Protein AF-A0A956DQZ2-F1 (afdb_monomer)

Foldseek 3Di:
DDDCQQFDWDDWDWAADVPAPAIAIDTFGFGQFDDDPVVNDSPDGQAGLDDDDDDPPDDPVPKDKAFDPCQLCVVFDRRDADPPDHHHDNLDPPHPRVVSNCQQCQADSRRNDGDPVRHDGIDMD

Secondary structure (DSSP, 8-state):
---GGG--EEEEEEE--TT-SS-EEEEEE-EEEES-TTTS---EEEE--------TT--TTT--EEE-HHHHHTTS-SSPPPSSS-SEE-S-TT-TTHHHHHHHHTB-TTT--B-GGG--SEEE-

Mean predicted aligned error: 6.29 Å

Structure (mmCIF, N/CA/C/O backbone):
data_AF-A0A956DQZ2-F1
#
_entry.id   AF-A0A956DQZ2-F1
#
loop_
_atom_site.group_PDB
_atom_site.id
_atom_site.type_symbol
_atom_site.label_atom_id
_atom_site.label_alt_id
_atom_site.label_comp_id
_atom_site.label_asym_id
_atom_site.label_entity_id
_atom_site.label_seq_id
_atom_site.pdbx_PDB_ins_code
_atom_site.Cartn_x
_atom_site.Cartn_y
_atom_site.Cartn_z
_atom_site.occupancy
_atom_site.B_iso_or_equiv
_atom_site.auth_seq_id
_atom_site.auth_comp_id
_atom_site.auth_asym_id
_atom_site.auth_atom_id
_atom_site.pdbx_PDB_model_num
ATOM 1 N N . PHE A 1 1 ? 19.074 1.658 -2.362 1.00 44.69 1 PHE A N 1
ATOM 2 C CA . PHE A 1 1 ? 19.202 2.808 -1.438 1.00 44.69 1 PHE A CA 1
ATOM 3 C C . PHE A 1 1 ? 17.875 3.549 -1.453 1.00 44.69 1 PHE A C 1
ATOM 5 O O . PHE A 1 1 ? 17.399 3.837 -2.541 1.00 44.69 1 PHE A O 1
ATOM 12 N N . TRP A 1 2 ? 17.248 3.774 -0.294 1.00 54.31 2 TRP A N 1
ATOM 13 C CA . TRP A 1 2 ? 15.988 4.520 -0.192 1.00 54.31 2 TRP A CA 1
ATOM 14 C C . TRP A 1 2 ? 16.306 5.973 0.164 1.00 54.31 2 TRP A C 1
ATOM 16 O O . TRP A 1 2 ? 16.981 6.207 1.168 1.00 54.31 2 TRP A O 1
ATOM 26 N N . ASN A 1 3 ? 15.847 6.932 -0.644 1.00 57.12 3 ASN A N 1
ATOM 27 C CA . ASN A 1 3 ? 15.891 8.343 -0.289 1.00 57.12 3 ASN A CA 1
ATOM 28 C C . ASN A 1 3 ? 14.472 8.871 -0.044 1.00 57.12 3 ASN A C 1
ATOM 30 O O . ASN A 1 3 ? 13.516 8.571 -0.743 1.00 57.12 3 ASN A O 1
ATOM 34 N N . TRP A 1 4 ? 14.370 9.689 0.986 1.00 48.78 4 TRP A N 1
ATOM 35 C CA . TRP A 1 4 ? 13.210 10.457 1.421 1.00 48.78 4 TRP A CA 1
ATOM 36 C C . TRP A 1 4 ? 12.712 11.468 0.366 1.00 48.78 4 TRP A C 1
ATOM 38 O O . TRP A 1 4 ? 11.571 11.904 0.446 1.00 48.78 4 TRP A O 1
ATOM 48 N N . GLN A 1 5 ? 13.524 11.780 -0.658 1.00 47.09 5 GLN A N 1
ATOM 49 C CA . GLN A 1 5 ? 13.083 12.466 -1.890 1.00 47.09 5 GLN A CA 1
ATOM 50 C C . GLN A 1 5 ? 12.066 11.637 -2.688 1.00 47.09 5 GLN A C 1
ATOM 52 O O . GLN A 1 5 ? 11.271 12.198 -3.428 1.00 47.09 5 GLN A O 1
ATOM 57 N N . GLY A 1 6 ? 12.071 10.311 -2.527 1.00 54.47 6 GLY A N 1
ATOM 58 C CA . GLY A 1 6 ? 11.123 9.414 -3.174 1.00 54.47 6 GLY A CA 1
ATOM 59 C C . GLY A 1 6 ? 9.734 9.399 -2.538 1.00 54.47 6 GLY A C 1
ATOM 60 O O . GLY A 1 6 ? 8.828 8.943 -3.215 1.00 54.47 6 GLY A O 1
ATOM 61 N N . GLY A 1 7 ? 9.559 9.898 -1.301 1.00 56.56 7 GLY A N 1
ATOM 62 C CA . GLY A 1 7 ? 8.269 9.997 -0.601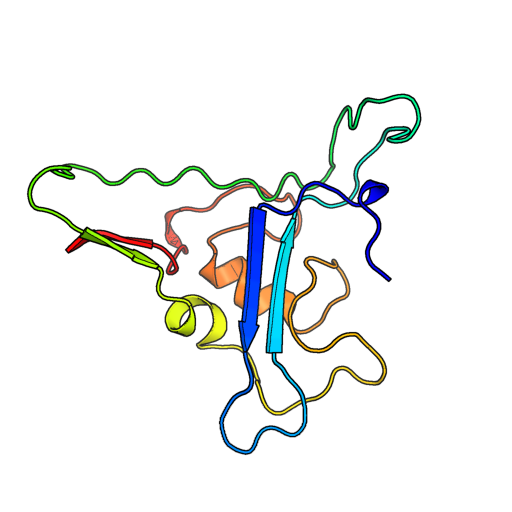 1.00 56.56 7 GLY A CA 1
ATOM 63 C C . GLY A 1 7 ? 8.312 9.691 0.901 1.00 56.56 7 GLY A C 1
ATOM 64 O O . GLY A 1 7 ? 9.353 9.335 1.457 1.00 56.56 7 GLY A O 1
ATOM 65 N N . TYR A 1 8 ? 7.169 9.841 1.581 1.00 65.19 8 TYR A N 1
ATOM 66 C CA . TYR A 1 8 ? 7.012 9.510 3.004 1.00 65.19 8 TYR A CA 1
ATOM 67 C C . TYR A 1 8 ? 6.743 8.014 3.185 1.00 65.19 8 TYR A C 1
ATOM 69 O O . TYR A 1 8 ? 5.903 7.466 2.480 1.00 65.19 8 TYR A O 1
ATOM 77 N N . LYS A 1 9 ? 7.418 7.352 4.139 1.00 71.25 9 LYS A N 1
ATOM 78 C CA . LYS A 1 9 ? 7.069 5.977 4.542 1.00 71.25 9 LYS A CA 1
ATOM 79 C C . LYS A 1 9 ? 5.932 5.990 5.548 1.00 71.25 9 LYS A C 1
ATOM 81 O O . LYS A 1 9 ? 6.024 6.678 6.562 1.00 71.25 9 LYS A O 1
ATOM 86 N N . PHE A 1 10 ? 4.932 5.154 5.303 1.00 81.25 10 PHE A N 1
ATOM 87 C CA . PHE A 1 10 ? 3.777 4.979 6.186 1.00 81.25 10 PHE A CA 1
ATOM 88 C C . PHE A 1 10 ? 3.767 3.608 6.859 1.00 81.25 10 PHE A C 1
ATOM 90 O O . PHE A 1 10 ? 3.323 3.485 7.995 1.00 81.25 10 PHE A O 1
ATOM 97 N N . LEU A 1 11 ? 4.307 2.588 6.185 1.00 86.31 11 LEU A N 1
ATOM 98 C CA . LEU A 1 11 ? 4.417 1.231 6.710 1.00 86.31 11 LEU A CA 1
ATOM 99 C C . LEU A 1 11 ? 5.806 0.674 6.412 1.00 86.31 11 LEU A C 1
ATOM 101 O O . LEU A 1 11 ? 6.311 0.780 5.292 1.00 86.31 11 LEU A O 1
ATOM 105 N N . ARG A 1 12 ? 6.403 0.051 7.425 1.00 90.56 12 ARG A N 1
ATOM 106 C CA . ARG A 1 12 ? 7.590 -0.785 7.280 1.00 90.56 12 ARG A CA 1
ATOM 107 C C . ARG A 1 12 ? 7.377 -2.077 8.054 1.00 90.56 12 ARG A C 1
ATOM 109 O O . ARG A 1 12 ? 7.228 -2.041 9.272 1.00 90.56 12 ARG A O 1
ATOM 116 N N . ALA A 1 13 ? 7.412 -3.189 7.339 1.00 90.25 13 ALA A N 1
ATOM 117 C CA . ALA A 1 13 ? 7.254 -4.527 7.876 1.00 90.25 13 ALA A CA 1
ATOM 118 C C . ALA A 1 13 ? 8.239 -5.459 7.160 1.00 90.25 13 ALA A C 1
ATOM 120 O O . ALA A 1 13 ? 8.057 -5.776 5.989 1.00 90.25 13 ALA A O 1
ATOM 121 N N . ASP A 1 14 ? 9.289 -5.877 7.862 1.00 90.50 14 ASP A N 1
ATOM 122 C CA . ASP A 1 14 ? 10.351 -6.714 7.301 1.00 90.50 14 ASP A CA 1
ATOM 123 C C . ASP A 1 14 ? 10.306 -8.074 7.995 1.00 90.50 14 ASP A C 1
ATOM 125 O O . ASP A 1 14 ? 10.490 -8.154 9.212 1.00 90.50 14 ASP A O 1
ATOM 129 N N . PHE A 1 15 ? 10.058 -9.139 7.232 1.00 88.50 15 PHE A N 1
ATOM 130 C CA . PHE A 1 15 ? 9.919 -10.488 7.774 1.00 88.50 15 PHE A CA 1
ATOM 131 C C . PHE A 1 15 ? 10.764 -11.490 7.001 1.00 88.50 15 PHE A C 1
ATOM 133 O O . PHE A 1 15 ? 11.045 -11.329 5.819 1.00 88.50 15 PHE A O 1
ATOM 140 N N . MET A 1 16 ? 11.160 -12.563 7.676 1.00 89.38 16 MET A N 1
ATOM 141 C CA . MET A 1 16 ? 11.808 -13.705 7.046 1.00 89.38 16 MET A CA 1
ATOM 142 C C . MET A 1 16 ? 10.933 -14.927 7.278 1.00 89.38 16 MET A C 1
ATOM 144 O O . MET A 1 16 ? 10.751 -15.360 8.417 1.00 89.38 16 MET A O 1
ATOM 148 N N . ALA A 1 17 ? 10.368 -15.462 6.197 1.00 85.38 17 ALA A N 1
ATOM 149 C CA . ALA A 1 17 ? 9.634 -16.714 6.270 1.00 85.38 17 ALA A CA 1
ATOM 150 C C . ALA A 1 17 ? 10.589 -17.852 6.661 1.00 85.38 17 ALA A C 1
ATOM 152 O O . ALA A 1 17 ? 11.769 -17.861 6.297 1.00 85.38 17 ALA A O 1
ATOM 153 N N . SER A 1 18 ? 10.084 -18.822 7.424 1.00 86.94 18 SER A N 1
ATOM 154 C CA . SER A 1 18 ? 10.889 -19.972 7.836 1.00 86.94 18 SER A CA 1
ATOM 155 C C . SER A 1 18 ? 11.378 -20.739 6.605 1.00 86.94 18 SER A C 1
ATOM 157 O O . SER A 1 18 ? 10.577 -21.138 5.764 1.00 86.94 18 SER A O 1
ATOM 159 N N . GLY A 1 19 ? 12.695 -20.922 6.490 1.00 85.06 19 GLY A N 1
ATOM 160 C CA . GLY A 1 19 ? 13.318 -21.595 5.346 1.00 85.06 19 GLY A CA 1
ATOM 161 C C . GLY A 1 19 ? 13.508 -20.727 4.095 1.00 85.06 19 GLY A C 1
ATOM 162 O O . GLY A 1 19 ? 14.066 -21.224 3.119 1.00 85.06 19 GLY A O 1
ATOM 163 N N . ALA A 1 20 ? 13.104 -19.452 4.109 1.00 84.75 20 ALA A N 1
ATOM 164 C CA . ALA A 1 20 ? 13.381 -18.535 3.007 1.00 84.75 20 ALA A CA 1
ATOM 165 C C . ALA A 1 20 ? 14.865 -18.141 2.961 1.00 84.75 20 ALA A C 1
ATOM 167 O O . ALA A 1 20 ? 15.523 -17.982 3.991 1.00 84.75 20 ALA A O 1
ATOM 168 N N . MET A 1 21 ? 15.391 -17.956 1.748 1.00 83.38 21 MET A N 1
ATOM 169 C CA . MET A 1 21 ? 16.783 -17.539 1.538 1.00 83.38 21 MET A CA 1
ATOM 170 C C . MET A 1 21 ? 16.990 -16.031 1.722 1.00 83.38 21 MET A C 1
ATOM 172 O O . MET A 1 21 ? 18.110 -15.596 1.976 1.00 83.38 21 MET A O 1
ATOM 176 N N . MET A 1 22 ? 15.919 -15.244 1.596 1.00 86.19 22 MET A N 1
ATOM 177 C CA . MET A 1 22 ? 15.919 -13.783 1.661 1.00 86.19 22 MET A CA 1
ATOM 178 C C . MET A 1 22 ? 14.726 -13.294 2.498 1.00 86.19 22 MET A C 1
ATOM 180 O O . MET A 1 22 ? 13.730 -14.012 2.610 1.00 86.19 22 MET A O 1
ATOM 184 N N . PRO A 1 23 ? 14.808 -12.100 3.116 1.00 89.00 23 PRO A N 1
ATOM 185 C CA . PRO A 1 23 ? 13.654 -11.490 3.768 1.00 89.00 23 PRO A CA 1
ATOM 186 C C . PRO A 1 23 ? 12.645 -11.000 2.726 1.00 89.00 23 PRO A C 1
ATOM 188 O O . PRO A 1 23 ? 13.035 -10.605 1.632 1.00 89.00 23 PRO A O 1
ATOM 191 N N . PHE A 1 24 ? 11.372 -10.938 3.096 1.00 91.31 24 PHE A N 1
ATOM 192 C CA . PHE A 1 24 ? 10.357 -10.193 2.367 1.00 91.31 24 PHE A CA 1
ATOM 193 C C . PHE A 1 24 ? 10.173 -8.833 3.042 1.00 91.31 24 PHE A C 1
ATOM 195 O O . PHE A 1 24 ? 9.709 -8.747 4.185 1.00 91.31 24 PHE A O 1
ATOM 202 N N . ASN A 1 25 ? 10.567 -7.765 2.352 1.00 91.00 25 ASN A N 1
ATOM 203 C CA . ASN A 1 25 ? 10.354 -6.410 2.841 1.00 91.00 25 ASN A CA 1
ATOM 204 C C . ASN A 1 25 ? 8.995 -5.896 2.359 1.00 91.00 25 ASN A C 1
ATOM 206 O O . ASN A 1 25 ? 8.622 -6.089 1.207 1.00 91.00 25 ASN A O 1
ATOM 210 N N . LEU A 1 26 ? 8.269 -5.209 3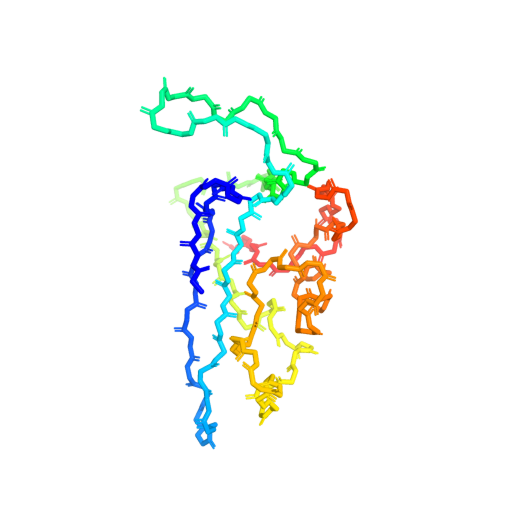.232 1.00 91.75 26 LEU A N 1
ATOM 211 C CA . LEU A 1 26 ? 7.089 -4.428 2.879 1.00 91.75 26 LEU A CA 1
ATOM 212 C C . LEU A 1 26 ? 7.323 -2.986 3.301 1.00 91.75 26 LEU A C 1
ATOM 214 O O . LEU A 1 26 ? 7.226 -2.643 4.483 1.00 91.75 26 LEU A O 1
ATOM 218 N N . HIS A 1 27 ? 7.695 -2.143 2.345 1.00 91.56 27 HIS A N 1
ATOM 219 C CA . HIS A 1 27 ? 7.918 -0.718 2.568 1.00 91.56 27 HIS A CA 1
ATOM 220 C C . HIS A 1 27 ? 6.894 0.048 1.740 1.00 91.56 27 HIS A C 1
ATOM 222 O O . HIS A 1 27 ? 7.056 0.196 0.529 1.00 91.56 27 HIS A O 1
ATOM 228 N N . LEU A 1 28 ? 5.854 0.552 2.406 1.00 90.56 28 LEU A N 1
ATOM 229 C CA . LEU A 1 28 ? 4.865 1.429 1.789 1.00 90.56 28 LEU A CA 1
ATOM 230 C C . LEU A 1 28 ? 5.284 2.885 1.965 1.00 90.56 28 LEU A C 1
ATOM 232 O O . LEU A 1 28 ? 5.477 3.352 3.094 1.00 90.56 28 LEU A O 1
ATOM 236 N N . GLY A 1 29 ? 5.349 3.618 0.863 1.00 88.44 29 GLY A N 1
ATOM 237 C CA . GLY A 1 29 ? 5.468 5.065 0.898 1.00 88.44 29 GLY A CA 1
ATOM 238 C C . GLY A 1 29 ? 4.988 5.726 -0.379 1.00 88.44 29 GLY A C 1
ATOM 239 O O . GLY A 1 29 ? 4.759 5.050 -1.382 1.00 88.44 29 GLY A O 1
ATOM 240 N N . SER A 1 30 ? 4.834 7.050 -0.338 1.00 88.38 30 SER A N 1
ATOM 241 C CA . SER A 1 30 ? 4.556 7.834 -1.545 1.00 88.38 30 SER A CA 1
ATOM 242 C C . SER A 1 30 ? 5.667 7.637 -2.582 1.00 88.38 30 SER A C 1
ATOM 244 O O . SER A 1 30 ? 6.799 7.336 -2.208 1.00 88.38 30 SER A O 1
ATOM 246 N N . THR A 1 31 ? 5.348 7.796 -3.867 1.00 86.50 31 THR A N 1
ATOM 247 C CA . THR A 1 31 ? 6.319 7.739 -4.974 1.00 86.50 31 THR A CA 1
ATOM 248 C C . THR A 1 31 ? 6.064 8.835 -6.007 1.00 86.50 31 THR A C 1
ATOM 250 O O . THR A 1 31 ? 4.974 9.407 -6.059 1.00 86.50 31 THR A O 1
ATOM 253 N N . GLY A 1 32 ? 7.082 9.151 -6.817 1.00 84.94 32 GLY A N 1
ATOM 254 C CA . GLY A 1 32 ? 7.008 10.236 -7.807 1.00 84.94 32 GLY A CA 1
ATOM 255 C C . GLY A 1 32 ? 6.863 11.612 -7.155 1.00 84.94 32 GLY A C 1
ATOM 256 O O . GLY A 1 32 ? 6.042 12.415 -7.579 1.00 84.94 32 GLY A O 1
ATOM 257 N N . CYS A 1 33 ? 7.583 11.846 -6.059 1.00 81.94 33 CYS A N 1
ATOM 258 C CA . CYS A 1 33 ? 7.508 13.096 -5.313 1.00 81.94 33 CYS A CA 1
ATOM 259 C C . CYS A 1 33 ? 8.414 14.180 -5.905 1.00 81.94 33 CYS A C 1
ATOM 261 O O . CYS A 1 33 ? 9.553 13.901 -6.278 1.00 81.94 33 CYS A O 1
ATOM 263 N N . ASP A 1 34 ? 7.903 15.411 -5.943 1.00 78.12 34 ASP A N 1
ATOM 264 C CA . ASP A 1 34 ? 8.653 16.623 -6.277 1.00 78.12 34 ASP A CA 1
ATOM 265 C C . ASP A 1 34 ? 8.938 17.446 -5.010 1.00 78.12 34 ASP A C 1
ATOM 267 O O . ASP A 1 34 ? 8.140 17.466 -4.061 1.00 78.12 34 ASP A O 1
ATOM 271 N N . GLY A 1 35 ? 10.097 18.105 -4.992 1.00 69.75 35 GLY A N 1
ATOM 272 C CA . GLY A 1 35 ? 10.585 18.892 -3.862 1.00 69.75 35 GLY A CA 1
ATOM 273 C C . GLY A 1 35 ? 12.057 18.670 -3.506 1.00 69.75 35 GLY A C 1
ATOM 274 O O . GLY A 1 35 ? 12.608 17.595 -3.742 1.00 69.75 35 GLY A O 1
ATOM 275 N N . ASP A 1 36 ? 12.689 19.683 -2.895 1.00 62.44 36 ASP A N 1
ATOM 276 C CA . ASP A 1 36 ? 14.021 19.577 -2.284 1.00 62.44 36 ASP A CA 1
ATOM 277 C C . ASP A 1 36 ? 13.869 19.383 -0.772 1.00 62.44 36 ASP A C 1
ATOM 279 O O . ASP A 1 36 ? 13.552 20.314 -0.021 1.00 62.44 36 ASP A O 1
ATOM 283 N N . PRO A 1 37 ? 14.130 18.172 -0.277 1.00 57.03 37 PRO A N 1
ATOM 284 C CA . PRO A 1 37 ? 13.871 17.887 1.112 1.00 57.03 37 PRO A CA 1
ATOM 285 C C . PRO A 1 37 ? 14.938 18.510 2.043 1.00 57.03 37 PRO A C 1
ATOM 287 O O . PRO A 1 37 ? 14.695 18.672 3.239 1.00 57.03 37 PRO A O 1
ATOM 290 N N . SER A 1 38 ? 16.099 18.923 1.511 1.00 59.12 38 SER A N 1
ATOM 291 C CA . SER A 1 38 ? 17.151 19.639 2.251 1.00 59.12 38 SER A CA 1
ATOM 292 C C . SER A 1 38 ? 16.800 21.104 2.520 1.00 59.12 38 SER A C 1
ATOM 294 O O . SER A 1 38 ? 17.230 21.665 3.529 1.00 59.12 38 SER A O 1
ATOM 296 N N . THR A 1 39 ? 15.959 21.697 1.669 1.00 64.81 39 THR A N 1
ATOM 297 C CA . THR A 1 39 ? 15.383 23.034 1.874 1.00 64.81 39 THR A CA 1
ATOM 298 C C . THR A 1 39 ? 13.975 22.993 2.472 1.00 64.81 39 THR A C 1
ATOM 300 O O . THR A 1 39 ? 13.410 24.038 2.789 1.00 64.81 39 THR A O 1
ATOM 303 N N . GLY A 1 40 ? 13.426 21.790 2.660 1.00 55.38 40 GLY A N 1
ATOM 304 C CA . GLY A 1 40 ? 12.047 21.557 3.062 1.00 55.38 40 GLY A CA 1
ATOM 305 C C . GLY A 1 40 ? 11.080 21.611 1.877 1.00 55.38 40 GLY A C 1
ATOM 306 O O . GLY A 1 40 ? 11.235 22.410 0.958 1.00 55.38 40 GLY A O 1
ATOM 307 N N . GLY A 1 41 ? 10.046 20.770 1.951 1.00 62.28 41 GLY A N 1
ATOM 308 C CA . GLY A 1 41 ? 8.925 20.763 1.016 1.00 62.28 41 GLY A CA 1
ATOM 309 C C . GLY A 1 41 ? 8.986 19.616 0.019 1.00 62.28 41 GLY A C 1
ATOM 310 O O . GLY A 1 41 ? 9.380 19.821 -1.119 1.00 62.28 41 GLY A O 1
ATOM 311 N N . VAL A 1 42 ? 8.518 18.433 0.426 1.00 62.75 42 VAL A N 1
ATOM 312 C CA . VAL A 1 42 ? 7.810 17.574 -0.533 1.00 62.75 42 VAL A CA 1
ATOM 313 C C . VAL A 1 42 ? 6.481 18.277 -0.782 1.00 62.75 42 VAL A C 1
ATOM 315 O O . VAL A 1 42 ? 5.681 18.416 0.144 1.00 62.75 42 VAL A O 1
ATOM 318 N N . THR A 1 43 ? 6.286 18.815 -1.980 1.00 67.31 43 THR A N 1
ATOM 319 C CA . THR A 1 43 ? 5.108 19.635 -2.301 1.00 67.31 43 THR A CA 1
ATOM 320 C C . THR A 1 43 ? 3.965 18.777 -2.826 1.00 67.31 43 THR A C 1
ATOM 322 O O . THR A 1 43 ? 2.813 19.012 -2.465 1.00 67.31 43 THR A O 1
ATOM 325 N N . THR A 1 44 ? 4.282 17.757 -3.623 1.00 79.88 44 THR A N 1
ATOM 326 C CA . THR A 1 44 ? 3.322 16.839 -4.248 1.00 79.88 44 THR A CA 1
ATOM 327 C C . THR A 1 44 ? 3.991 15.515 -4.607 1.00 79.88 44 THR A C 1
ATOM 329 O O . THR A 1 44 ? 5.177 15.496 -4.926 1.00 79.88 44 THR A O 1
ATOM 332 N N . CYS A 1 45 ? 3.226 14.424 -4.610 1.00 85.44 45 CYS A N 1
ATOM 333 C CA . CYS A 1 45 ? 3.661 13.122 -5.114 1.00 85.44 45 CYS A CA 1
ATOM 334 C C . CYS A 1 45 ? 2.654 12.595 -6.129 1.00 85.44 45 CYS A C 1
ATOM 336 O O . CYS A 1 45 ? 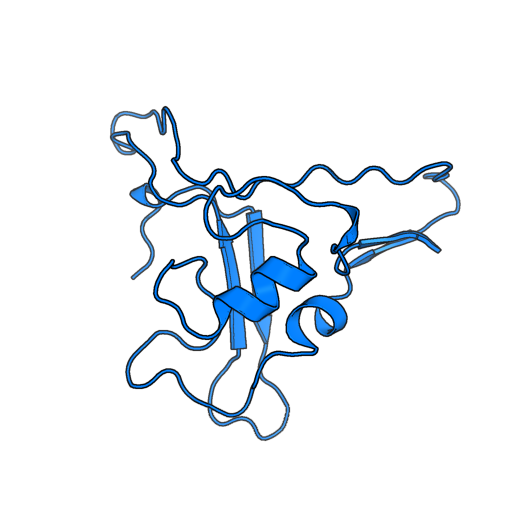1.453 12.654 -5.860 1.00 85.44 45 CYS A O 1
ATOM 338 N N . ASP A 1 46 ? 3.138 12.038 -7.241 1.00 89.25 46 ASP A N 1
ATOM 339 C CA . ASP A 1 46 ? 2.294 11.416 -8.270 1.00 89.25 46 ASP A CA 1
ATOM 340 C C . ASP A 1 46 ? 1.439 10.284 -7.697 1.00 89.25 46 ASP A C 1
ATOM 342 O O . ASP A 1 46 ? 0.293 10.097 -8.097 1.00 89.25 46 ASP A O 1
ATOM 346 N N . ARG A 1 47 ? 2.007 9.526 -6.752 1.00 91.19 47 ARG A N 1
ATOM 347 C CA . ARG A 1 47 ? 1.334 8.430 -6.050 1.00 91.19 47 ARG A CA 1
ATOM 348 C C . ARG A 1 47 ? 1.461 8.665 -4.555 1.00 91.19 47 ARG A C 1
ATOM 350 O O . ARG A 1 47 ? 2.496 8.334 -3.966 1.00 91.19 47 ARG A O 1
ATOM 357 N N . PRO A 1 48 ? 0.435 9.249 -3.918 1.00 89.62 48 PRO A N 1
ATOM 358 C CA . PRO A 1 48 ? 0.464 9.509 -2.489 1.00 89.62 48 PRO A CA 1
ATOM 359 C C . PRO A 1 48 ? 0.609 8.226 -1.672 1.00 89.62 48 PRO A C 1
ATOM 361 O O . PRO A 1 48 ? 1.347 8.235 -0.692 1.00 89.62 48 PRO A O 1
ATOM 364 N N . ASN A 1 49 ? -0.045 7.128 -2.077 1.00 91.12 49 ASN A N 1
ATOM 365 C CA . ASN A 1 49 ? -0.055 5.848 -1.353 1.00 91.12 49 ASN A CA 1
ATOM 366 C C . ASN A 1 49 ? -0.480 6.002 0.121 1.00 91.12 49 ASN A C 1
ATOM 368 O O . ASN A 1 49 ? 0.008 5.299 1.006 1.00 91.12 49 ASN A O 1
ATOM 372 N N . VAL A 1 50 ? -1.373 6.960 0.386 1.00 84.00 50 VAL A N 1
ATOM 373 C CA . VAL A 1 50 ? -1.907 7.247 1.720 1.00 84.00 50 VAL A CA 1
ATOM 374 C C . VAL A 1 50 ? -3.272 6.593 1.838 1.00 84.00 50 VAL A C 1
ATOM 376 O O . VAL A 1 50 ? -4.136 6.830 0.997 1.00 84.00 50 VAL A O 1
ATOM 379 N N . THR A 1 51 ? -3.470 5.810 2.900 1.00 75.69 51 THR A N 1
ATOM 380 C CA . THR A 1 51 ? -4.754 5.177 3.206 1.00 75.69 51 THR A CA 1
ATOM 381 C C . THR A 1 51 ? -5.532 5.916 4.288 1.00 75.69 51 THR A C 1
ATOM 383 O O . THR A 1 51 ? -4.955 6.405 5.257 1.00 75.69 51 THR A O 1
ATOM 386 N N . THR A 1 52 ? -6.851 5.995 4.119 1.00 77.62 52 THR A N 1
ATOM 387 C CA . THR A 1 52 ? -7.802 6.306 5.188 1.00 77.62 52 THR A CA 1
ATOM 388 C C . THR A 1 52 ? -8.630 5.056 5.417 1.00 77.62 52 THR A C 1
ATOM 390 O O . THR A 1 52 ? -9.311 4.596 4.503 1.00 77.62 52 THR A O 1
ATOM 393 N N . ILE A 1 53 ? -8.567 4.515 6.630 1.00 75.38 53 ILE A N 1
ATOM 394 C CA . ILE A 1 53 ? -9.401 3.387 7.040 1.00 75.38 53 ILE A CA 1
ATOM 395 C C . ILE A 1 53 ? -10.565 3.932 7.849 1.00 75.38 53 ILE A C 1
ATOM 397 O O . ILE A 1 53 ? -10.375 4.710 8.786 1.00 75.38 53 ILE A O 1
ATOM 401 N N . THR A 1 54 ? -11.767 3.506 7.487 1.00 77.38 54 THR A N 1
ATOM 402 C CA . THR A 1 54 ? -12.983 3.773 8.247 1.00 77.38 54 THR A CA 1
ATOM 403 C C . THR A 1 54 ? -13.456 2.454 8.835 1.00 77.38 54 THR A C 1
ATOM 405 O O . THR A 1 54 ? -13.729 1.512 8.098 1.00 77.38 54 THR A O 1
ATOM 408 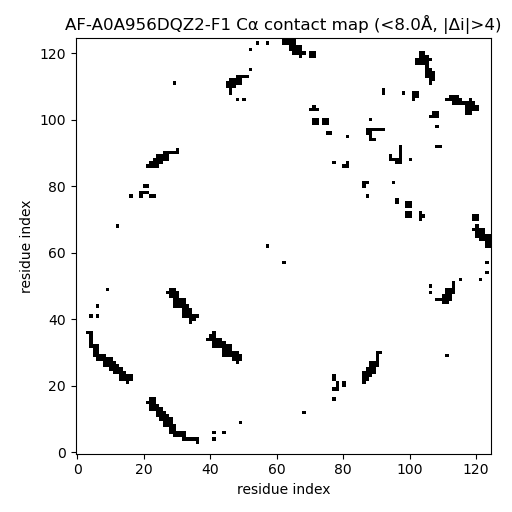N N . LEU A 1 55 ? -13.501 2.382 10.164 1.00 79.31 55 LEU A N 1
ATOM 409 C CA . LEU A 1 55 ? -14.051 1.246 10.895 1.00 79.31 55 LEU A CA 1
ATOM 410 C C . LEU A 1 55 ? -15.448 1.646 11.372 1.00 79.31 55 LEU A C 1
ATOM 412 O O . LEU A 1 55 ? -15.591 2.380 12.352 1.00 79.31 55 LEU A O 1
ATOM 416 N N . ASP A 1 56 ? -16.472 1.231 10.630 1.00 78.75 56 ASP A N 1
ATOM 417 C CA . ASP A 1 56 ? -17.856 1.544 10.976 1.00 78.75 56 ASP A CA 1
ATOM 418 C C . ASP A 1 56 ? -18.250 0.836 12.277 1.00 78.75 56 ASP A C 1
ATOM 420 O O . ASP A 1 56 ? -18.019 -0.357 12.446 1.00 78.75 56 ASP A O 1
ATOM 424 N N . SER A 1 57 ? -18.904 1.563 13.185 1.00 85.62 57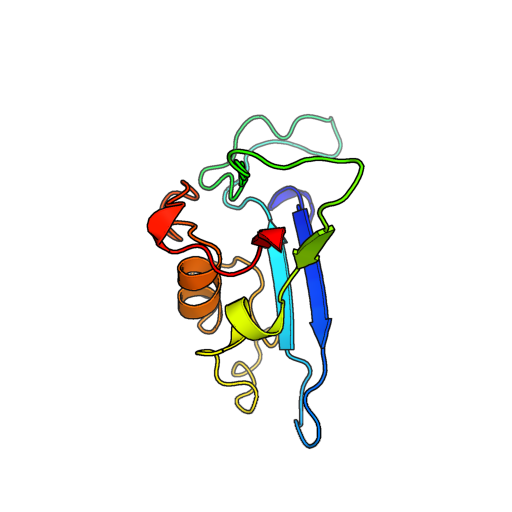 SER A N 1
ATOM 425 C CA . SER A 1 57 ? -19.384 1.038 14.478 1.00 85.62 57 SER A CA 1
ATOM 426 C C . SER A 1 57 ? -18.298 0.549 15.452 1.00 85.62 57 SER A C 1
ATOM 428 O O . SER A 1 57 ? -18.628 -0.181 16.379 1.00 85.62 57 SER A O 1
ATOM 430 N N . PHE A 1 58 ? -17.043 0.981 15.285 1.00 90.12 58 PHE A N 1
ATOM 431 C CA . PHE A 1 58 ? -15.938 0.659 16.196 1.00 90.12 58 PHE A CA 1
ATOM 432 C C . PHE A 1 58 ? -16.095 1.327 17.575 1.00 90.12 58 PHE A C 1
ATOM 434 O O . PHE A 1 58 ? -16.163 2.558 17.671 1.00 90.12 58 PHE A O 1
ATOM 441 N 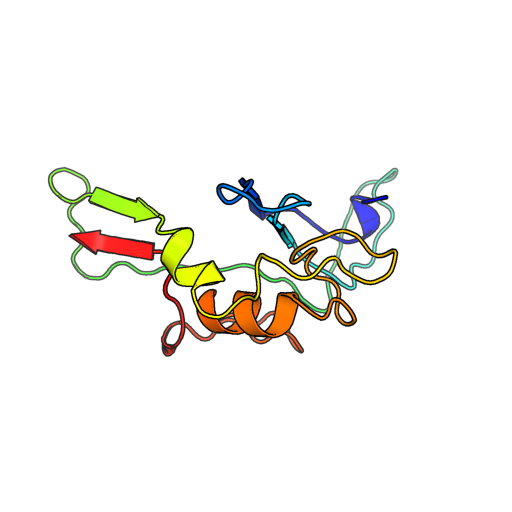N . ASP A 1 59 ? -16.100 0.532 18.645 1.00 92.75 59 ASP A N 1
ATOM 442 C CA . ASP A 1 59 ? -16.023 0.987 20.033 1.00 92.75 59 ASP A CA 1
ATOM 443 C C . ASP A 1 59 ? -14.564 0.967 20.527 1.00 92.75 59 ASP A C 1
ATOM 445 O O . ASP A 1 59 ? -14.020 -0.097 20.827 1.00 92.75 59 ASP A O 1
ATOM 449 N N . PRO A 1 60 ? -13.923 2.134 20.725 1.00 90.94 60 PRO A N 1
ATOM 450 C CA . PRO A 1 60 ? -12.529 2.202 21.161 1.00 90.94 60 PRO A CA 1
ATOM 451 C C . PRO A 1 60 ? -12.288 1.663 22.580 1.00 90.94 60 PRO A C 1
ATOM 453 O O . PRO A 1 60 ? -11.137 1.612 23.014 1.00 90.94 60 PRO A O 1
ATOM 456 N N . THR A 1 61 ? -13.340 1.323 23.333 1.00 94.75 61 THR A N 1
ATOM 457 C CA . THR A 1 61 ? -13.226 0.766 24.687 1.00 94.75 61 THR A CA 1
ATOM 458 C C . THR A 1 61 ? -13.289 -0.757 24.738 1.00 94.75 61 THR A C 1
ATOM 460 O O . THR A 1 61 ? -12.841 -1.330 25.733 1.00 94.75 61 THR A O 1
ATOM 463 N N . SER A 1 62 ? -13.818 -1.408 23.699 1.00 93.56 62 SER A N 1
ATOM 464 C CA . SER A 1 62 ? -14.051 -2.856 23.693 1.00 93.56 62 SER A CA 1
ATOM 465 C C . SER A 1 62 ? -13.521 -3.570 22.448 1.00 93.56 62 SER A C 1
ATOM 467 O O . SER A 1 62 ? -13.082 -4.715 22.570 1.00 93.56 62 SER A O 1
ATOM 469 N N . ASP A 1 63 ? -13.456 -2.888 21.307 1.00 92.94 63 ASP A N 1
ATOM 470 C CA . ASP A 1 63 ? 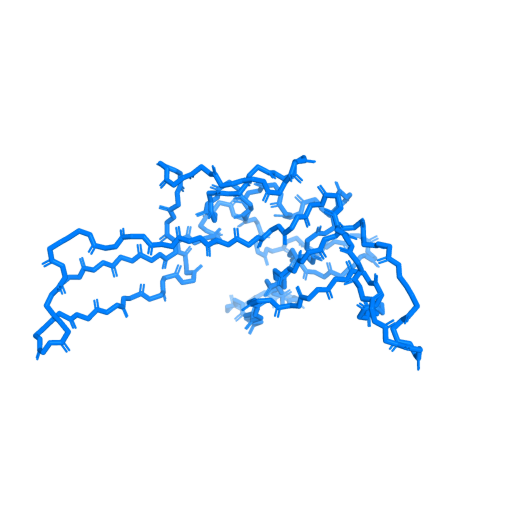-12.988 -3.468 20.052 1.00 92.94 63 ASP A CA 1
ATOM 471 C C . ASP A 1 63 ? -11.466 -3.374 19.908 1.00 92.94 63 ASP A C 1
ATOM 473 O O . ASP A 1 63 ? -10.786 -2.524 20.494 1.00 92.94 63 ASP A O 1
ATOM 477 N N . THR A 1 64 ? -10.905 -4.249 19.072 1.00 91.69 64 THR A N 1
ATOM 478 C CA . THR A 1 64 ? -9.472 -4.249 18.751 1.00 91.69 64 THR A CA 1
ATOM 479 C C . THR A 1 64 ? -9.242 -4.045 17.261 1.00 91.69 64 THR A C 1
ATOM 481 O O . THR A 1 64 ? -9.826 -4.732 16.426 1.00 91.69 64 THR A O 1
ATOM 484 N N . VAL A 1 65 ? -8.324 -3.135 16.921 1.00 89.31 65 VAL A N 1
ATOM 485 C CA . VAL A 1 65 ? -7.806 -3.017 15.553 1.00 89.31 65 VAL A CA 1
ATOM 486 C C . VAL A 1 65 ? -6.733 -4.077 15.343 1.00 89.31 65 VAL A C 1
ATOM 488 O O . VAL A 1 65 ? -5.688 -4.053 15.998 1.00 89.31 65 VAL A O 1
ATOM 491 N N . VAL A 1 66 ? -6.974 -4.991 14.409 1.00 89.38 66 VAL A N 1
ATOM 492 C CA . VAL A 1 66 ? -6.001 -6.000 13.993 1.00 89.38 66 VAL A CA 1
ATOM 493 C C . VAL A 1 66 ? -5.288 -5.521 12.735 1.00 89.38 66 VAL A C 1
ATOM 495 O O . VAL A 1 66 ? -5.920 -5.069 11.782 1.00 89.38 66 VAL A O 1
ATOM 498 N N . VAL A 1 67 ? -3.960 -5.644 12.745 1.00 89.62 67 VAL A N 1
ATOM 499 C CA . VAL A 1 67 ? -3.091 -5.417 11.586 1.00 89.62 67 VAL A CA 1
ATOM 500 C C . VAL A 1 67 ? -2.604 -6.778 11.097 1.00 89.62 67 VAL A C 1
ATOM 502 O O . VAL A 1 67 ? -1.676 -7.349 11.673 1.00 89.62 67 VAL A O 1
ATOM 505 N N . ASP A 1 68 ? -3.241 -7.316 10.060 1.00 92.06 68 ASP A N 1
ATOM 506 C CA . ASP A 1 68 ? -2.910 -8.624 9.493 1.00 92.06 68 ASP A CA 1
ATOM 507 C C . ASP A 1 68 ? -1.904 -8.482 8.345 1.00 92.06 68 ASP A C 1
ATOM 509 O O . ASP A 1 68 ? -2.245 -8.304 7.175 1.00 92.06 68 ASP A O 1
ATOM 513 N N . TYR A 1 69 ? -0.619 -8.560 8.693 1.00 91.62 69 TYR A N 1
ATOM 514 C CA . TYR A 1 69 ? 0.459 -8.573 7.705 1.00 91.62 69 TYR A CA 1
ATOM 515 C C . TYR A 1 69 ? 0.356 -9.771 6.750 1.00 91.62 69 TYR A C 1
ATOM 517 O O . TYR A 1 69 ? 0.616 -9.623 5.556 1.00 91.62 69 TYR A O 1
ATOM 525 N N . GLY A 1 70 ? -0.036 -10.942 7.266 1.00 92.50 70 GLY A N 1
ATOM 526 C CA . GLY A 1 70 ? -0.151 -12.168 6.482 1.00 92.50 70 GLY A CA 1
ATOM 527 C C . GLY A 1 70 ? -1.188 -12.032 5.373 1.00 92.50 70 GLY A C 1
ATOM 528 O O . GLY A 1 70 ? -0.935 -12.474 4.255 1.00 92.50 70 GLY A O 1
ATOM 529 N N . ALA A 1 71 ? -2.297 -11.344 5.649 1.00 93.50 71 ALA A N 1
ATOM 530 C CA . ALA A 1 71 ? -3.327 -11.053 4.661 1.00 93.50 71 ALA A CA 1
ATOM 531 C C . ALA A 1 71 ? -2.820 -10.200 3.487 1.00 93.50 71 ALA A C 1
ATOM 533 O O . ALA A 1 71 ? -3.244 -10.436 2.355 1.00 93.50 71 ALA A O 1
ATOM 534 N N . VAL A 1 72 ? -1.891 -9.253 3.701 1.00 93.50 72 VAL A N 1
ATOM 535 C CA . VAL A 1 72 ? -1.400 -8.421 2.580 1.00 93.50 72 VAL A CA 1
ATOM 536 C C . VAL A 1 72 ? -0.373 -9.126 1.708 1.00 93.50 72 VAL A C 1
ATOM 538 O O . VAL A 1 72 ? -0.292 -8.838 0.516 1.00 93.50 72 VAL A O 1
ATOM 541 N N . ILE A 1 73 ? 0.388 -10.066 2.269 1.00 92.88 73 ILE A N 1
ATOM 542 C CA . ILE A 1 73 ? 1.388 -10.841 1.520 1.00 92.88 73 ILE A CA 1
ATOM 543 C C . ILE A 1 73 ? 0.883 -12.223 1.083 1.00 92.88 73 ILE A C 1
ATOM 545 O O . ILE A 1 73 ? 1.658 -13.005 0.540 1.00 92.88 73 ILE A O 1
ATOM 549 N N . ALA A 1 74 ? -0.394 -12.545 1.314 1.00 92.00 74 ALA A N 1
ATOM 550 C CA . ALA A 1 74 ? -0.954 -13.887 1.122 1.00 92.00 74 ALA A CA 1
ATOM 551 C C . ALA A 1 74 ? -0.798 -14.430 -0.309 1.00 92.00 74 ALA A C 1
ATOM 553 O O . ALA A 1 74 ? -0.741 -15.641 -0.516 1.00 92.00 74 ALA A O 1
ATOM 554 N N . THR A 1 75 ? -0.739 -13.534 -1.293 1.00 89.25 75 THR A N 1
ATOM 555 C CA . THR A 1 75 ? -0.596 -13.851 -2.719 1.00 89.25 75 THR A CA 1
ATOM 556 C C . THR A 1 75 ? 0.794 -13.526 -3.270 1.00 89.25 75 THR A C 1
ATOM 558 O O . THR A 1 75 ? 1.006 -13.628 -4.478 1.00 89.25 75 THR A O 1
ATOM 561 N N . SER A 1 76 ? 1.740 -13.147 -2.406 1.00 90.31 76 SER A N 1
ATOM 562 C CA . SER A 1 76 ? 3.130 -12.879 -2.773 1.00 90.31 76 SER A CA 1
ATOM 563 C C . SER A 1 76 ? 3.958 -14.164 -2.741 1.00 90.31 76 SER A C 1
ATOM 565 O O . SER A 1 76 ? 3.831 -14.977 -1.825 1.00 90.31 76 SER A O 1
ATOM 567 N N . ASP A 1 77 ? 4.858 -14.332 -3.709 1.00 86.94 77 ASP A N 1
ATOM 568 C CA . ASP A 1 77 ? 5.876 -15.380 -3.640 1.00 86.94 77 ASP A CA 1
ATOM 569 C C . ASP A 1 77 ? 7.008 -14.931 -2.706 1.00 86.94 77 ASP A C 1
ATOM 571 O O . ASP A 1 77 ? 7.735 -13.983 -2.993 1.00 86.94 77 ASP A O 1
ATOM 575 N N . LEU A 1 78 ? 7.140 -15.597 -1.558 1.00 87.00 78 LEU A N 1
ATOM 576 C CA . LEU A 1 78 ? 8.141 -15.266 -0.535 1.00 87.00 78 LEU A CA 1
ATOM 577 C C . LEU A 1 78 ? 9.479 -15.995 -0.746 1.00 87.00 78 LEU A C 1
ATOM 579 O O . LEU A 1 78 ? 10.416 -15.797 0.029 1.00 87.00 78 LEU A O 1
ATOM 583 N N . GLY A 1 79 ? 9.554 -16.899 -1.728 1.00 77.31 79 GLY A N 1
ATOM 584 C CA . GLY A 1 79 ? 10.719 -17.742 -1.992 1.00 77.31 79 GLY A CA 1
ATOM 585 C C . GLY A 1 79 ? 11.604 -17.239 -3.128 1.00 77.31 79 GLY A C 1
ATOM 586 O O . GLY A 1 79 ? 12.748 -17.687 -3.244 1.00 77.31 79 GLY A O 1
ATOM 587 N N . VAL A 1 80 ? 11.099 -16.324 -3.956 1.00 72.12 80 VAL A N 1
ATOM 588 C CA . VAL A 1 80 ? 11.815 -15.807 -5.123 1.00 72.12 80 VAL A CA 1
ATOM 589 C C . VAL A 1 80 ? 12.587 -14.544 -4.742 1.00 72.12 80 VAL A C 1
ATOM 591 O O . VAL A 1 80 ? 11.988 -13.560 -4.319 1.00 72.12 80 VAL A O 1
ATOM 594 N N . PRO A 1 81 ? 13.923 -14.541 -4.868 1.00 68.62 81 PRO A N 1
ATOM 595 C CA . PRO A 1 81 ? 14.688 -13.313 -4.764 1.00 68.62 81 PRO A CA 1
ATOM 596 C C . PRO A 1 81 ? 14.479 -12.465 -6.019 1.00 68.62 81 PRO A C 1
ATOM 598 O O . PRO A 1 81 ? 14.643 -12.963 -7.136 1.00 68.62 81 PRO A O 1
ATOM 601 N N . ASP A 1 82 ? 14.207 -11.176 -5.833 1.00 68.38 82 ASP A N 1
ATOM 602 C CA . ASP A 1 82 ? 14.265 -10.207 -6.923 1.00 68.38 82 ASP A CA 1
ATOM 603 C C . ASP A 1 82 ? 15.687 -10.226 -7.513 1.00 68.38 82 ASP A C 1
ATOM 605 O O . ASP A 1 82 ? 16.668 -10.175 -6.765 1.00 68.38 82 ASP A O 1
ATOM 609 N N . ALA A 1 83 ? 15.820 -10.392 -8.832 1.00 71.00 83 ALA A N 1
ATOM 610 C CA . ALA A 1 83 ? 17.025 -10.832 -9.550 1.00 71.00 83 ALA A CA 1
ATOM 611 C C . ALA A 1 83 ? 18.193 -9.812 -9.517 1.00 71.00 83 ALA A C 1
ATOM 613 O O . ALA A 1 83 ? 18.643 -9.308 -10.546 1.00 71.00 83 ALA A O 1
ATOM 614 N N . GLY A 1 84 ? 18.702 -9.513 -8.319 1.00 66.38 84 GLY A N 1
ATOM 615 C CA . GLY A 1 84 ? 19.596 -8.397 -8.004 1.00 66.38 84 GLY A CA 1
ATOM 616 C C . GLY A 1 84 ? 18.885 -7.163 -7.424 1.00 66.38 84 GLY A C 1
ATOM 617 O O . GLY A 1 84 ? 19.569 -6.204 -7.059 1.00 66.38 84 GLY A O 1
ATOM 618 N N . GLY A 1 85 ? 17.549 -7.180 -7.336 1.00 77.19 85 GLY A N 1
ATOM 619 C CA . GLY A 1 85 ? 16.724 -6.138 -6.721 1.00 77.19 85 GLY A CA 1
ATOM 620 C C . GLY A 1 85 ? 16.664 -6.225 -5.192 1.00 77.19 85 GLY A C 1
ATOM 621 O O . GLY A 1 85 ? 17.308 -7.068 -4.562 1.00 77.19 85 GLY A O 1
ATOM 622 N N . ALA A 1 86 ? 15.918 -5.309 -4.572 1.00 84.06 86 ALA A N 1
ATOM 623 C CA . ALA A 1 86 ? 15.630 -5.409 -3.145 1.00 84.06 86 ALA A CA 1
ATOM 624 C C . ALA A 1 86 ? 14.478 -6.407 -2.962 1.00 84.06 86 ALA A C 1
ATOM 626 O O . ALA A 1 86 ? 13.493 -6.278 -3.668 1.00 84.06 86 ALA A O 1
ATOM 627 N N . PRO A 1 87 ? 14.564 -7.380 -2.043 1.00 88.31 87 PRO A N 1
ATOM 628 C CA . PRO A 1 87 ? 13.548 -8.420 -1.973 1.00 88.31 87 PRO A CA 1
ATOM 629 C C . PRO A 1 87 ? 12.249 -7.896 -1.343 1.00 88.31 87 PRO A C 1
ATOM 631 O O . PRO A 1 87 ? 12.296 -7.132 -0.370 1.00 88.31 87 PRO A O 1
ATOM 634 N N . GLY A 1 88 ? 11.105 -8.364 -1.843 1.00 90.50 88 GLY A N 1
ATOM 635 C CA . GLY A 1 88 ? 9.780 -7.892 -1.433 1.00 90.50 88 GLY A CA 1
ATOM 636 C C . GLY A 1 88 ? 9.433 -6.516 -2.008 1.00 90.50 88 GLY A C 1
ATOM 637 O O . GLY A 1 88 ? 10.179 -5.964 -2.799 1.00 90.50 88 GLY A O 1
ATOM 638 N N . CYS A 1 89 ? 8.311 -5.942 -1.574 1.00 91.62 89 CYS A N 1
ATOM 639 C CA . CYS A 1 89 ? 7.786 -4.704 -2.142 1.00 91.62 89 CYS A CA 1
ATOM 640 C C . CYS A 1 89 ? 8.360 -3.434 -1.492 1.00 91.62 89 CYS A C 1
ATOM 642 O O . CYS A 1 89 ? 8.180 -3.174 -0.296 1.00 91.62 89 CYS A O 1
ATOM 644 N N . MET A 1 90 ? 8.947 -2.575 -2.325 1.00 89.44 90 MET A N 1
ATOM 645 C CA . MET A 1 90 ? 9.515 -1.268 -1.973 1.00 89.44 90 MET A CA 1
ATOM 646 C C . MET A 1 90 ? 8.708 -0.067 -2.498 1.00 89.44 90 MET A C 1
ATOM 648 O O . MET A 1 90 ? 9.242 1.038 -2.607 1.00 89.44 90 MET A O 1
ATOM 652 N N . SER A 1 91 ? 7.429 -0.263 -2.837 1.00 89.94 91 SER A N 1
ATOM 653 C CA . SER A 1 91 ? 6.538 0.708 -3.511 1.00 89.94 91 SER A CA 1
ATOM 654 C C . SER A 1 91 ? 6.964 1.126 -4.923 1.00 89.94 91 SER A C 1
ATOM 656 O O . SER A 1 91 ? 6.344 2.005 -5.520 1.00 89.94 91 SER A O 1
ATOM 658 N N . GLY A 1 92 ? 8.023 0.524 -5.467 1.00 87.00 92 GLY A N 1
ATOM 659 C CA . GLY A 1 92 ? 8.541 0.853 -6.787 1.00 87.00 92 GLY A CA 1
ATOM 660 C C . GLY A 1 92 ? 7.601 0.389 -7.893 1.00 87.00 92 GLY A C 1
ATOM 661 O O . GLY A 1 92 ? 7.066 -0.709 -7.852 1.00 87.00 92 GLY A O 1
AT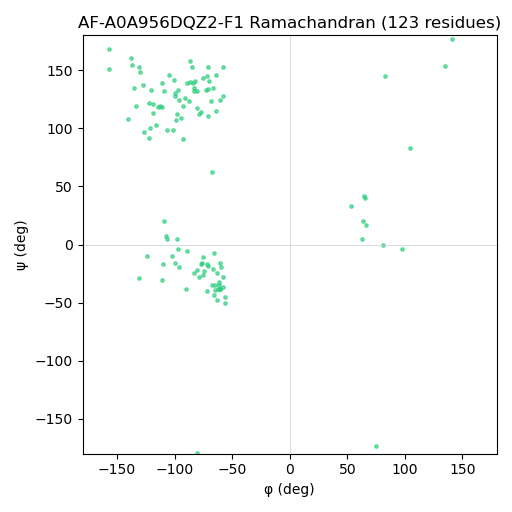OM 662 N N . MET A 1 93 ? 7.439 1.197 -8.939 1.00 87.44 93 MET A N 1
ATOM 663 C CA . MET A 1 93 ? 6.551 0.836 -10.049 1.00 87.44 93 MET A CA 1
ATOM 664 C C . MET A 1 93 ? 7.010 -0.360 -10.884 1.00 87.44 93 MET A C 1
ATOM 666 O O . MET A 1 93 ? 6.227 -0.964 -11.610 1.00 87.44 93 MET A O 1
ATOM 670 N N . THR A 1 94 ? 8.301 -0.654 -10.814 1.00 86.81 94 THR A N 1
ATOM 671 C CA . THR A 1 94 ? 8.954 -1.748 -11.531 1.00 86.81 94 THR A CA 1
ATOM 672 C C . THR A 1 94 ? 9.309 -2.907 -10.604 1.00 86.81 94 THR A C 1
ATOM 674 O O . THR A 1 94 ? 9.999 -3.819 -11.039 1.00 86.81 94 THR A O 1
ATOM 677 N N . ASP A 1 95 ? 8.905 -2.826 -9.337 1.00 88.06 95 ASP A N 1
ATOM 678 C CA . ASP A 1 95 ? 9.108 -3.856 -8.323 1.00 88.06 95 ASP A CA 1
ATOM 679 C C . ASP A 1 95 ? 8.077 -4.974 -8.567 1.00 88.06 95 ASP A C 1
ATOM 681 O O . ASP A 1 95 ? 6.869 -4.700 -8.524 1.00 88.06 95 ASP A O 1
ATOM 685 N N . PRO A 1 96 ? 8.514 -6.191 -8.936 1.00 88.81 96 PRO A N 1
ATOM 686 C CA . PRO A 1 96 ? 7.608 -7.252 -9.361 1.00 88.81 96 PRO A CA 1
ATOM 687 C C . PRO A 1 96 ? 6.767 -7.833 -8.216 1.00 88.81 96 PRO A C 1
ATOM 689 O O . PRO A 1 96 ? 5.731 -8.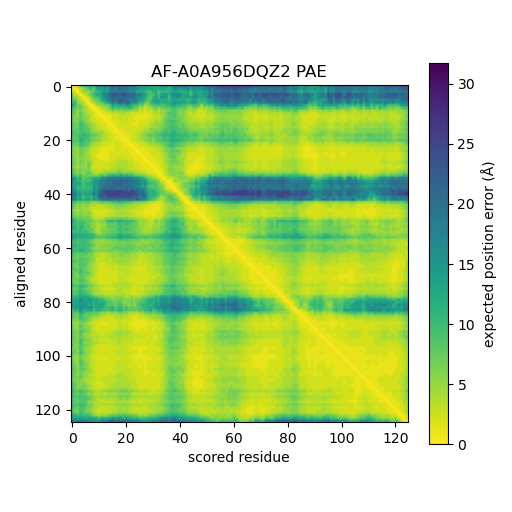443 -8.484 1.00 88.81 96 PRO A O 1
ATOM 692 N N . GLU A 1 97 ? 7.160 -7.629 -6.959 1.00 90.38 97 GLU A N 1
ATOM 693 C CA . GLU A 1 97 ? 6.432 -8.074 -5.773 1.00 90.38 97 GLU A CA 1
ATOM 694 C C . GLU A 1 97 ? 5.317 -7.096 -5.368 1.00 90.38 97 GLU A C 1
ATOM 696 O O . GLU A 1 97 ? 4.330 -7.492 -4.737 1.00 90.38 97 GLU A O 1
ATOM 701 N N . CYS A 1 98 ? 5.433 -5.818 -5.736 1.00 92.31 98 CYS A N 1
ATOM 702 C CA . CYS A 1 98 ? 4.470 -4.793 -5.337 1.00 92.31 98 CYS A CA 1
ATOM 703 C C . CYS A 1 98 ? 3.032 -4.938 -5.865 1.00 92.31 98 CYS A C 1
ATOM 705 O O . CYS A 1 98 ? 2.133 -4.591 -5.098 1.00 92.31 98 CYS A O 1
ATOM 707 N N . PRO A 1 99 ? 2.733 -5.437 -7.081 1.00 93.50 99 PRO A N 1
ATOM 708 C CA . PRO A 1 99 ? 1.353 -5.510 -7.568 1.00 93.50 99 PRO A CA 1
ATOM 709 C C . PRO A 1 99 ? 0.409 -6.292 -6.645 1.00 93.50 99 PRO A C 1
ATOM 711 O O . PRO A 1 99 ? -0.682 -5.813 -6.337 1.00 93.50 99 PRO A O 1
ATOM 714 N N . ALA A 1 100 ? 0.842 -7.459 -6.151 1.00 93.19 100 ALA A N 1
ATOM 715 C CA . ALA A 1 100 ? 0.056 -8.280 -5.226 1.00 93.19 100 ALA A CA 1
ATOM 716 C C . ALA A 1 100 ? -0.154 -7.573 -3.878 1.00 93.19 100 ALA A C 1
ATOM 718 O O . ALA A 1 100 ? -1.261 -7.536 -3.343 1.00 93.19 100 ALA A O 1
ATOM 719 N N . VAL A 1 101 ? 0.905 -6.951 -3.358 1.00 94.44 101 VAL A N 1
ATOM 720 C CA . VAL A 1 101 ? 0.869 -6.191 -2.105 1.00 94.44 101 VAL A CA 1
ATOM 721 C C . VAL A 1 101 ? -0.074 -4.988 -2.208 1.00 94.44 101 VAL A C 1
ATOM 723 O O . VAL A 1 101 ? -0.905 -4.786 -1.328 1.00 94.44 101 VAL A O 1
ATOM 726 N N . PHE A 1 102 ? 0.028 -4.190 -3.273 1.00 94.38 102 PHE A N 1
ATOM 727 C CA . PHE A 1 102 ? -0.793 -2.992 -3.478 1.00 94.38 102 PHE A CA 1
ATOM 728 C C . PHE A 1 102 ? -2.272 -3.336 -3.649 1.00 94.38 102 PHE A C 1
ATOM 730 O O . PHE A 1 102 ? -3.120 -2.660 -3.068 1.00 94.38 102 PHE A O 1
ATOM 737 N N . GLN A 1 103 ? -2.573 -4.431 -4.355 1.00 94.12 103 GLN A N 1
ATOM 738 C CA . GLN A 1 103 ? -3.932 -4.956 -4.452 1.00 94.12 103 GLN A CA 1
ATOM 739 C C . GLN A 1 103 ? -4.521 -5.234 -3.062 1.00 94.12 103 GLN A C 1
ATOM 741 O O . GLN A 1 103 ? -5.596 -4.731 -2.752 1.00 94.12 103 GLN A O 1
ATOM 746 N N . ASN A 1 104 ? -3.799 -5.959 -2.204 1.00 93.88 104 ASN A N 1
ATOM 747 C CA . ASN A 1 104 ? -4.281 -6.325 -0.868 1.00 93.88 104 ASN A CA 1
ATOM 748 C C . ASN A 1 104 ? -4.272 -5.152 0.132 1.00 93.88 104 ASN A C 1
ATOM 750 O O . ASN A 1 104 ? -5.005 -5.147 1.118 1.00 93.88 104 ASN A O 1
ATOM 754 N N . LEU A 1 105 ? -3.456 -4.124 -0.106 1.00 92.62 105 LEU A N 1
ATOM 755 C CA . LEU A 1 105 ? -3.536 -2.863 0.636 1.00 92.62 105 LEU A CA 1
ATOM 756 C C . LEU A 1 105 ? -4.726 -1.998 0.198 1.00 92.62 105 LEU A C 1
ATOM 758 O O . LEU A 1 105 ? -5.021 -1.008 0.869 1.00 92.62 105 LEU A O 1
ATOM 762 N N . GLY A 1 106 ? -5.398 -2.355 -0.900 1.00 93.06 106 GLY A N 1
ATOM 763 C CA . GLY A 1 106 ? -6.446 -1.543 -1.503 1.00 93.06 106 GLY A CA 1
ATOM 764 C C . GLY A 1 106 ? -5.906 -0.218 -2.025 1.00 93.06 106 GLY A C 1
ATOM 765 O O . GLY A 1 106 ? -6.508 0.826 -1.796 1.00 93.06 106 GLY A O 1
ATOM 766 N N . ILE A 1 107 ? -4.739 -0.232 -2.671 1.00 93.94 107 ILE A N 1
ATOM 767 C CA . ILE A 1 107 ? -4.120 0.951 -3.274 1.00 93.94 107 ILE A CA 1
ATOM 768 C C . ILE A 1 107 ? -3.907 0.664 -4.756 1.00 93.94 107 ILE A C 1
ATOM 770 O O . ILE A 1 107 ? -3.202 -0.275 -5.124 1.00 93.94 107 ILE A O 1
ATOM 774 N N . ASP A 1 108 ? -4.482 1.497 -5.619 1.00 94.12 108 ASP A N 1
ATOM 775 C CA . ASP A 1 108 ? -4.176 1.469 -7.042 1.00 94.12 108 ASP A CA 1
ATOM 776 C C . ASP A 1 108 ? -2.702 1.836 -7.222 1.00 94.12 108 ASP A C 1
ATOM 778 O O . ASP A 1 108 ? -2.270 2.950 -6.915 1.00 94.12 108 ASP A O 1
ATOM 782 N N . MET A 1 109 ? -1.913 0.879 -7.703 1.00 92.25 109 MET A N 1
ATOM 783 C CA . MET A 1 109 ? -0.475 1.062 -7.825 1.00 92.25 109 MET A CA 1
ATOM 784 C C . MET A 1 109 ? -0.137 2.209 -8.777 1.00 92.25 109 MET A C 1
ATOM 786 O O . MET A 1 109 ? 0.846 2.891 -8.512 1.00 92.25 109 MET A O 1
ATOM 790 N N . MET A 1 110 ? -0.943 2.455 -9.823 1.00 93.19 110 MET A N 1
ATOM 791 C CA . MET A 1 110 ? -0.740 3.469 -10.867 1.00 93.19 110 MET A CA 1
ATOM 792 C C . MET A 1 110 ? -0.964 4.900 -10.388 1.00 93.19 110 MET A C 1
ATOM 794 O O . MET A 1 110 ? -0.221 5.795 -10.793 1.00 93.19 110 MET A O 1
ATOM 798 N N . THR A 1 111 ? -1.972 5.120 -9.555 1.00 93.88 111 THR A N 1
ATOM 799 C CA . THR A 1 111 ? -2.393 6.460 -9.116 1.00 93.88 111 THR A CA 1
ATOM 800 C C . THR A 1 111 ? -2.081 6.731 -7.645 1.00 93.88 111 THR A C 1
ATOM 802 O O . THR A 1 111 ? -2.107 7.877 -7.205 1.00 93.88 111 THR A O 1
ATOM 805 N N . GLY A 1 112 ? -1.817 5.688 -6.857 1.00 92.62 112 GLY A N 1
ATOM 806 C CA . GLY A 1 112 ? -1.710 5.761 -5.404 1.00 92.62 112 GLY A CA 1
ATOM 807 C C . GLY A 1 112 ? -3.027 6.101 -4.702 1.00 92.62 112 GLY A C 1
ATOM 808 O O . GLY A 1 112 ? -2.995 6.524 -3.543 1.00 92.62 112 GLY A O 1
ATOM 809 N N . THR A 1 113 ? -4.168 5.964 -5.394 1.00 93.19 113 THR A N 1
ATOM 810 C CA . THR A 1 113 ? -5.509 6.174 -4.831 1.00 93.19 113 THR A CA 1
ATOM 811 C C . THR A 1 113 ? -6.025 4.919 -4.148 1.00 93.19 113 THR A C 1
ATOM 813 O O . THR A 1 113 ? -5.688 3.807 -4.539 1.00 93.19 113 THR A O 1
ATOM 816 N N . LEU A 1 114 ? -6.894 5.096 -3.159 1.00 90.56 114 LEU A N 1
ATOM 817 C CA . LEU A 1 114 ? -7.467 3.988 -2.409 1.00 90.56 114 LEU A CA 1
ATOM 818 C C . LEU A 1 114 ? -8.650 3.338 -3.113 1.00 90.56 114 LEU A C 1
ATOM 820 O O . LEU A 1 114 ? -9.542 4.028 -3.604 1.00 90.56 114 LEU A O 1
ATOM 824 N N . ASP A 1 115 ? -8.697 2.020 -3.009 1.00 90.69 115 ASP A N 1
ATOM 825 C CA . ASP A 1 115 ? -9.877 1.189 -3.177 1.00 90.69 115 ASP A CA 1
ATOM 826 C C . ASP A 1 115 ? -10.100 0.382 -1.883 1.00 90.69 115 ASP A C 1
ATOM 828 O O . ASP A 1 115 ? -9.556 -0.715 -1.719 1.00 90.69 115 ASP A O 1
ATOM 832 N N . PRO A 1 116 ? -10.894 0.913 -0.934 1.00 86.31 116 PRO A N 1
ATOM 833 C CA . PRO A 1 116 ? -11.158 0.245 0.338 1.00 86.31 116 PRO A CA 1
ATOM 834 C C . PRO A 1 116 ? -11.811 -1.135 0.198 1.00 86.31 116 PRO A C 1
ATOM 836 O O . PRO A 1 116 ? -11.747 -1.922 1.135 1.00 86.31 116 PRO A O 1
ATOM 839 N N . SER A 1 117 ? -12.432 -1.449 -0.947 1.00 87.06 117 SER A N 1
ATOM 840 C CA . SER A 1 117 ? -13.106 -2.737 -1.152 1.00 87.06 117 SER A CA 1
ATOM 841 C C . SER A 1 117 ? -12.143 -3.918 -1.307 1.00 87.06 117 SER A C 1
ATOM 843 O O . SER A 1 117 ? -12.555 -5.068 -1.161 1.00 87.06 117 SER A O 1
ATOM 845 N N . LEU A 1 118 ? -10.868 -3.638 -1.588 1.00 90.19 118 LEU A N 1
ATOM 846 C CA . LEU A 1 118 ? -9.814 -4.637 -1.775 1.00 90.19 118 LEU A CA 1
ATOM 847 C C . LEU A 1 118 ? -8.902 -4.783 -0.555 1.00 90.19 118 LEU A C 1
ATOM 849 O O . LEU A 1 118 ? -8.059 -5.676 -0.513 1.00 90.19 118 LEU A O 1
ATOM 853 N N . GLN A 1 119 ? -9.032 -3.885 0.417 1.00 90.00 119 GLN A N 1
ATOM 854 C CA . GLN A 1 119 ? -8.113 -3.793 1.533 1.00 90.00 119 GLN A CA 1
ATOM 855 C C . GLN A 1 119 ? -8.279 -4.982 2.497 1.00 90.00 119 GLN A C 1
ATOM 857 O O . GLN A 1 119 ? -9.392 -5.338 2.875 1.00 90.00 119 GLN A O 1
ATOM 862 N N . THR A 1 120 ? -7.159 -5.588 2.908 1.00 91.12 120 THR A N 1
ATOM 863 C CA . THR A 1 120 ? -7.140 -6.762 3.805 1.00 91.12 120 THR A CA 1
ATOM 864 C C . THR A 1 120 ? -6.304 -6.575 5.075 1.00 91.12 120 THR A C 1
ATOM 866 O O . THR A 1 120 ? -6.378 -7.398 5.984 1.00 91.12 120 THR A O 1
ATOM 869 N N . LEU A 1 121 ? -5.519 -5.494 5.174 1.00 90.12 121 LEU A N 1
ATOM 870 C CA . LEU A 1 121 ? -4.583 -5.256 6.285 1.00 90.12 121 LEU A CA 1
ATOM 871 C C . LEU A 1 121 ? -5.273 -4.992 7.634 1.00 90.12 121 LEU A C 1
ATOM 873 O O . LEU A 1 121 ? -4.728 -5.343 8.674 1.00 90.12 121 LEU A O 1
ATOM 877 N N . PHE A 1 122 ? -6.420 -4.318 7.635 1.00 88.88 122 PHE A N 1
ATOM 878 C CA . PHE A 1 122 ? -7.060 -3.776 8.831 1.00 88.88 122 PHE A CA 1
ATOM 879 C C . PHE A 1 122 ? -8.416 -4.440 8.985 1.00 88.88 122 PHE A C 1
ATOM 881 O O . PHE A 1 122 ? -9.268 -4.322 8.112 1.00 88.88 122 PHE A O 1
ATOM 888 N N . THR A 1 123 ? -8.617 -5.110 10.110 1.00 82.50 123 THR A N 1
ATOM 889 C CA . THR A 1 123 ? -9.913 -5.673 10.489 1.00 82.50 123 THR A CA 1
ATOM 890 C C . THR A 1 123 ? -10.237 -5.259 11.921 1.00 82.50 123 THR A C 1
ATOM 892 O O . THR A 1 123 ? -9.334 -5.048 12.735 1.00 82.50 123 THR A O 1
ATOM 895 N N . SER A 1 124 ? -11.522 -5.091 12.222 1.00 73.81 124 SER A N 1
ATOM 896 C CA . SER A 1 124 ? -12.031 -4.903 13.583 1.00 73.81 124 SER A CA 1
ATOM 897 C C . SER A 1 124 ? -12.791 -6.157 13.997 1.00 73.81 124 SER A C 1
ATOM 899 O O . SER A 1 124 ? -13.618 -6.643 13.222 1.00 73.81 124 SER A O 1
ATOM 901 N N . ASN A 1 125 ? -12.509 -6.666 15.194 1.00 61.69 125 ASN A N 1
ATOM 902 C CA . ASN A 1 125 ? -13.260 -7.745 15.838 1.00 61.69 125 ASN A CA 1
ATOM 903 C C . ASN A 1 125 ? -13.803 -7.278 17.180 1.00 61.69 125 ASN A C 1
ATOM 905 O O . ASN A 1 125 ? -13.092 -6.458 17.817 1.00 61.69 125 ASN A O 1
#

Nearest PDB structures (foldseek):
  7l6g-assembly2_B  TM=8.831E-01  e=1.872E-07  Methylosinus trichosporium OB3b
  7odt-assembly1_a  TM=3.067E-01  e=6.739E+00  Homo sapiens
  6b0h-assembly2_J  TM=2.447E-01  e=9.357E+00  Plasmodium falciparum

Radius of gyration: 15.67 Å; Cα contacts (8 Å, |Δi|>4): 236; chains: 1; bounding box: 39×45×36 Å

Solvent-accessible surface area (backbone atoms only — not comparable to full-atom values): 7423 Å² total; per-residue (Å²): 136,89,57,70,58,43,32,60,76,80,44,80,50,77,45,66,60,92,91,41,92,51,53,39,32,40,36,40,31,19,31,69,36,45,59,52,66,91,80,55,49,75,76,53,45,65,18,51,54,63,82,85,87,82,70,84,91,69,45,91,88,79,48,48,85,43,78,37,64,64,56,25,48,67,80,49,76,68,75,66,72,43,95,86,56,72,41,42,23,69,57,44,94,84,39,86,48,22,64,49,36,28,46,20,59,12,32,43,80,88,53,19,44,71,40,76,92,47,43,45,33,69,48,79,95

pLDDT: mean 83.2, std 12.09, range [44.69, 94.75]

Sequence (125 aa):
FWNWQGGYKFLRADFMASGAMMPFNLHLGSTGCDGDPSTGGVTTCDRPNVTTITLDSFDPTSDTVVVDYGAVIATSDLGVPDAGGAPGCMSGMTDPECPAVFQNLGIDMMTGTLDPSLQTLFTSN